Protein AF-A0A7K1YCZ8-F1 (afdb_monomer_lite)

pLDDT: mean 79.23, std 15.85, range [41.12, 92.69]

Sequence (100 aa):
MNDPKTFDVELNGQLVRVSGHTIKSARVYHIVYPNSKPPLNITIAEDTDGVKFWTSLPEGRQEEAEFAGKIIAMYIREYRRNQVCVTTTDKKLPARNLFD

Secondary structure (DSSP, 8-state):
----SEEEEEETTEEEEEEEEEETTEEEEEEE-SSSPPPEEEEEEE-TTS-EEEEEESSS-HHHHHHHHHHHHHHHHHHHHHHTT-SS------------

Structure (mmCIF, N/CA/C/O backbone):
data_AF-A0A7K1YCZ8-F1
#
_entry.id   AF-A0A7K1YCZ8-F1
#
loop_
_atom_site.group_PDB
_atom_site.id
_atom_site.type_symbol
_atom_site.label_atom_id
_atom_site.label_alt_id
_atom_site.label_comp_id
_atom_site.label_asym_id
_atom_site.label_entity_id
_atom_site.label_seq_id
_atom_site.pdbx_PDB_ins_code
_atom_site.Cartn_x
_atom_site.Cartn_y
_atom_site.Cartn_z
_atom_site.occupancy
_atom_site.B_iso_or_equiv
_atom_site.auth_seq_id
_atom_site.auth_comp_id
_atom_site.auth_asym_id
_atom_site.auth_atom_id
_atom_site.pdbx_PDB_model_num
ATOM 1 N N . MET A 1 1 ? 8.923 -15.084 -0.081 1.00 51.47 1 MET A N 1
ATOM 2 C CA . MET A 1 1 ? 8.858 -14.050 0.977 1.00 51.47 1 MET A CA 1
ATOM 3 C C . MET A 1 1 ? 7.631 -14.318 1.826 1.00 51.47 1 MET A C 1
ATOM 5 O O . MET A 1 1 ? 6.579 -14.566 1.255 1.00 51.47 1 MET A O 1
ATOM 9 N N . ASN A 1 2 ? 7.781 -14.339 3.151 1.00 59.97 2 ASN A N 1
ATOM 10 C CA . ASN A 1 2 ? 6.722 -14.697 4.102 1.00 59.97 2 ASN A CA 1
ATOM 11 C C . ASN A 1 2 ? 5.993 -13.427 4.590 1.00 59.97 2 ASN A C 1
ATOM 13 O O . ASN A 1 2 ? 5.971 -13.113 5.776 1.00 59.97 2 ASN A O 1
ATOM 17 N N . ASP A 1 3 ? 5.501 -12.629 3.637 1.00 67.31 3 ASP A N 1
ATOM 18 C CA . ASP A 1 3 ? 4.739 -11.415 3.935 1.00 67.31 3 ASP A CA 1
ATOM 19 C C . ASP A 1 3 ? 3.300 -11.808 4.345 1.00 67.31 3 ASP A C 1
ATOM 21 O O . ASP A 1 3 ? 2.737 -12.740 3.758 1.00 67.31 3 ASP A O 1
ATOM 25 N N . PRO A 1 4 ? 2.687 -11.139 5.339 1.00 68.56 4 PRO A N 1
ATOM 26 C CA . PRO A 1 4 ? 1.336 -11.466 5.773 1.00 68.56 4 PRO A CA 1
ATOM 27 C C . PRO A 1 4 ? 0.349 -11.176 4.636 1.00 68.56 4 PRO A C 1
ATOM 29 O O . PRO A 1 4 ? 0.290 -10.061 4.119 1.00 68.56 4 PRO A O 1
ATOM 32 N N . LYS A 1 5 ? -0.427 -12.194 4.235 1.00 79.56 5 LYS A N 1
ATOM 33 C CA . LYS A 1 5 ? -1.421 -12.064 3.154 1.00 79.56 5 LYS A CA 1
ATOM 34 C C . LYS A 1 5 ? -2.545 -11.095 3.514 1.00 79.56 5 LYS A C 1
ATOM 36 O O . LYS A 1 5 ? -3.059 -10.418 2.633 1.00 79.56 5 LYS A O 1
ATOM 41 N N . THR A 1 6 ? -2.904 -11.013 4.792 1.00 87.81 6 THR A N 1
ATOM 42 C CA . THR A 1 6 ? -3.950 -10.121 5.295 1.00 87.81 6 THR A CA 1
ATOM 43 C C . THR A 1 6 ? -3.577 -9.657 6.696 1.00 87.81 6 THR A C 1
ATOM 45 O O . THR A 1 6 ? -3.090 -10.458 7.493 1.00 87.81 6 THR A O 1
ATOM 48 N N . PHE A 1 7 ? -3.776 -8.376 6.986 1.00 89.06 7 PHE A N 1
ATOM 49 C CA . PHE A 1 7 ? -3.502 -7.761 8.282 1.00 89.06 7 PHE A CA 1
ATOM 50 C C . PHE A 1 7 ? -4.382 -6.520 8.471 1.00 89.06 7 PHE A C 1
ATOM 52 O O . PHE A 1 7 ? -4.894 -5.960 7.503 1.00 89.06 7 PHE A O 1
ATOM 59 N N . ASP A 1 8 ? -4.572 -6.099 9.717 1.00 89.75 8 ASP A N 1
ATOM 60 C CA . ASP A 1 8 ? -5.358 -4.915 10.057 1.00 89.75 8 ASP A CA 1
ATOM 61 C C . ASP A 1 8 ? -4.408 -3.766 10.448 1.00 89.75 8 ASP A C 1
ATOM 63 O O . ASP A 1 8 ? -3.433 -3.982 11.173 1.00 89.75 8 ASP A O 1
ATOM 67 N N . VAL A 1 9 ? -4.667 -2.555 9.948 1.00 88.81 9 VAL A N 1
ATOM 68 C CA . VAL A 1 9 ? -3.903 -1.335 10.277 1.00 88.81 9 VAL A CA 1
ATOM 69 C C . VAL A 1 9 ? -4.843 -0.192 10.618 1.00 88.81 9 VAL A C 1
ATOM 71 O O . VAL A 1 9 ? -5.977 -0.148 10.150 1.00 88.81 9 VAL A O 1
ATOM 74 N N . GLU A 1 10 ? -4.367 0.759 11.413 1.00 86.50 10 GLU A N 1
ATOM 75 C CA . GLU A 1 10 ? -5.101 1.990 11.684 1.00 86.50 10 GLU A CA 1
ATOM 76 C C . GLU A 1 10 ? -4.759 3.048 10.625 1.00 86.50 10 GLU A C 1
ATOM 78 O O . GLU A 1 10 ? -3.611 3.475 10.503 1.00 86.50 10 GLU A O 1
ATOM 83 N N . LEU A 1 11 ? -5.755 3.468 9.843 1.00 84.12 11 LEU A N 1
ATOM 84 C CA . LEU A 1 11 ? -5.651 4.588 8.906 1.00 84.12 11 LEU A CA 1
ATOM 85 C C . LEU A 1 11 ? -6.609 5.692 9.344 1.00 84.12 11 LEU A C 1
ATOM 87 O O . LEU A 1 11 ? -7.811 5.458 9.437 1.00 84.12 11 LEU A O 1
ATOM 91 N N . ASN A 1 12 ? -6.093 6.903 9.584 1.00 80.12 12 ASN A N 1
ATOM 92 C CA . ASN A 1 12 ? -6.891 8.060 10.016 1.00 80.12 12 ASN A CA 1
ATOM 93 C C . ASN A 1 12 ? -7.796 7.763 11.234 1.00 80.12 12 ASN A C 1
ATOM 95 O O . ASN A 1 12 ? -8.952 8.178 11.266 1.00 80.12 12 ASN A O 1
ATOM 99 N N . GLY A 1 13 ? -7.286 7.010 12.218 1.00 83.00 13 GLY A N 1
ATOM 100 C CA . GLY A 1 13 ? -8.038 6.627 13.422 1.00 83.00 13 GLY A CA 1
ATOM 101 C C . GLY A 1 13 ? -9.108 5.552 13.194 1.00 83.00 13 GLY A C 1
ATOM 102 O O . GLY A 1 13 ? -9.949 5.325 14.060 1.00 83.00 13 GLY A O 1
ATOM 103 N N . GLN A 1 14 ? -9.104 4.897 12.031 1.00 84.62 14 GLN A N 1
ATOM 104 C CA . GLN A 1 14 ? -10.023 3.818 11.694 1.00 84.62 14 GLN A CA 1
ATOM 105 C C . GLN A 1 14 ? -9.247 2.528 11.432 1.00 84.62 14 GLN A C 1
ATOM 107 O O . GLN A 1 14 ? -8.340 2.495 10.601 1.00 84.62 14 GLN A O 1
ATOM 112 N N . LEU A 1 15 ? -9.638 1.441 12.102 1.00 88.12 15 LEU A N 1
ATOM 113 C CA . LEU A 1 15 ? -9.091 0.118 11.819 1.00 88.12 15 LEU A CA 1
ATOM 114 C C . LEU A 1 15 ? -9.600 -0.357 10.451 1.00 88.12 15 LEU A C 1
ATOM 116 O O . LEU A 1 15 ? -10.805 -0.506 10.245 1.00 88.12 15 LEU A O 1
ATOM 120 N N . VAL A 1 16 ? -8.690 -0.579 9.512 1.00 89.94 16 VAL A N 1
ATOM 121 C CA . VAL A 1 16 ? -8.987 -1.071 8.165 1.00 89.94 16 VAL A CA 1
ATOM 122 C C . VAL A 1 16 ? -8.302 -2.406 7.931 1.00 89.94 16 VAL A C 1
ATOM 124 O O . VAL A 1 16 ? -7.230 -2.676 8.475 1.00 89.94 16 VAL A O 1
ATOM 127 N N . ARG A 1 17 ? -8.902 -3.229 7.071 1.00 91.25 17 ARG A N 1
ATOM 128 C CA . ARG A 1 17 ? -8.343 -4.527 6.701 1.00 91.25 17 ARG A CA 1
ATOM 129 C C . ARG A 1 17 ? -7.584 -4.419 5.392 1.00 91.25 17 ARG A C 1
ATOM 131 O O . ARG A 1 17 ? -8.157 -4.027 4.381 1.00 91.25 17 ARG A O 1
ATOM 138 N N . VAL A 1 18 ? -6.317 -4.811 5.395 1.00 91.81 18 VAL A N 1
ATOM 139 C CA . VAL A 1 18 ? -5.438 -4.781 4.224 1.00 91.81 18 VAL A CA 1
ATOM 140 C C . VAL A 1 18 ? -5.108 -6.202 3.796 1.00 91.81 18 VAL A C 1
ATOM 142 O O . VAL A 1 18 ? -4.686 -7.020 4.608 1.00 91.81 18 VAL A O 1
ATOM 145 N N . SER A 1 19 ? -5.276 -6.499 2.511 1.00 91.25 19 SER A N 1
ATOM 146 C CA . SER A 1 19 ? -4.882 -7.771 1.901 1.00 91.25 19 SER A CA 1
ATOM 147 C C . SER A 1 19 ? -3.811 -7.543 0.843 1.00 91.25 19 SER A C 1
ATOM 149 O O . SER A 1 19 ? -4.026 -6.818 -0.124 1.00 91.25 19 SER A O 1
ATOM 151 N N . GLY A 1 20 ? -2.643 -8.147 1.038 1.00 90.38 20 GLY A N 1
ATOM 152 C CA . GLY A 1 20 ? -1.536 -8.107 0.093 1.00 90.38 20 GLY A CA 1
ATOM 153 C C . GLY A 1 20 ? -1.678 -9.192 -0.972 1.00 90.38 20 GLY A C 1
ATOM 154 O O . GLY A 1 20 ? -1.745 -10.383 -0.669 1.00 90.38 20 GLY A O 1
ATOM 155 N N . HIS A 1 21 ? -1.652 -8.781 -2.233 1.00 87.75 21 HIS A N 1
ATOM 156 C CA . HIS A 1 21 ? -1.684 -9.637 -3.408 1.00 87.75 21 HIS A CA 1
ATOM 157 C C . HIS A 1 21 ? -0.450 -9.376 -4.271 1.00 87.75 21 HIS A C 1
ATOM 159 O O . HIS A 1 21 ? -0.013 -8.243 -4.456 1.00 87.75 21 HIS A O 1
ATOM 165 N N . THR A 1 22 ? 0.133 -10.440 -4.815 1.00 86.00 22 THR A N 1
ATOM 166 C CA . THR A 1 22 ? 1.203 -10.328 -5.813 1.00 86.00 22 THR A CA 1
ATOM 167 C C . THR A 1 22 ? 0.635 -10.753 -7.157 1.00 86.00 22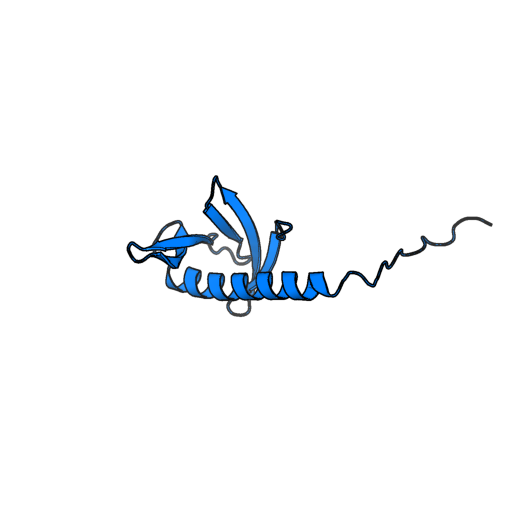 THR A C 1
ATOM 169 O O . THR A 1 22 ? 0.217 -11.899 -7.309 1.00 86.00 22 THR A O 1
ATOM 172 N N . ILE A 1 23 ? 0.589 -9.830 -8.117 1.00 83.25 23 ILE A N 1
ATOM 173 C CA . ILE A 1 23 ? 0.087 -10.076 -9.471 1.00 83.25 23 ILE A CA 1
ATOM 174 C C . ILE A 1 23 ? 1.273 -9.975 -10.425 1.00 83.25 23 ILE A C 1
ATOM 176 O O . ILE A 1 23 ? 1.807 -8.888 -10.643 1.00 83.25 23 ILE A O 1
ATOM 180 N N . LYS A 1 24 ? 1.689 -11.113 -10.996 1.00 83.25 24 LYS A N 1
ATOM 181 C CA . LYS A 1 24 ? 2.939 -11.253 -11.764 1.00 83.25 24 LYS A CA 1
ATOM 182 C C . LYS A 1 24 ? 4.147 -10.789 -10.934 1.00 83.25 24 LYS A C 1
ATOM 184 O O . LYS A 1 24 ? 4.629 -11.551 -10.103 1.00 83.25 24 LYS A O 1
ATOM 189 N N . SER A 1 25 ? 4.563 -9.535 -11.108 1.00 80.56 25 SER A N 1
ATOM 190 C CA . SER A 1 25 ? 5.676 -8.897 -10.391 1.00 80.56 25 SER A CA 1
ATOM 191 C C . SER A 1 25 ? 5.249 -7.674 -9.568 1.00 80.56 25 SER A C 1
ATOM 193 O O . SER A 1 25 ? 6.063 -7.122 -8.832 1.00 80.56 25 SER A O 1
ATOM 195 N N . ALA A 1 26 ? 3.986 -7.247 -9.671 1.00 82.94 26 ALA 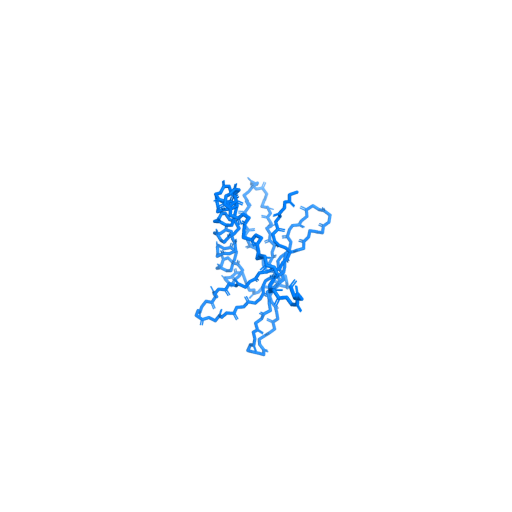A N 1
ATOM 196 C CA . ALA A 1 26 ? 3.457 -6.090 -8.958 1.00 82.94 26 ALA A CA 1
ATOM 197 C C . ALA A 1 26 ? 2.860 -6.499 -7.605 1.00 82.94 26 ALA A C 1
ATOM 199 O O . ALA A 1 26 ? 2.181 -7.525 -7.488 1.00 82.94 26 ALA A O 1
ATOM 200 N N . ARG A 1 27 ? 3.100 -5.678 -6.579 1.00 87.50 27 ARG A N 1
ATOM 201 C CA . ARG A 1 27 ? 2.513 -5.838 -5.244 1.00 87.50 27 ARG A CA 1
ATOM 202 C C . ARG A 1 27 ? 1.329 -4.899 -5.106 1.00 87.50 27 ARG A C 1
ATOM 204 O O . ARG A 1 27 ? 1.517 -3.689 -5.039 1.00 87.50 27 ARG A O 1
ATOM 211 N N . VAL A 1 28 ? 0.143 -5.479 -5.016 1.00 90.38 28 VAL A N 1
ATOM 212 C CA . VAL A 1 28 ? -1.118 -4.763 -4.851 1.00 90.38 28 VAL A CA 1
ATOM 213 C C . VAL A 1 28 ? -1.634 -5.005 -3.442 1.00 90.38 28 VAL A C 1
ATOM 215 O O . VAL A 1 28 ? -1.671 -6.139 -2.978 1.00 90.38 28 VAL A O 1
ATOM 218 N N . TYR A 1 29 ? -2.052 -3.951 -2.761 1.00 91.88 29 TYR A N 1
ATOM 219 C CA . TYR A 1 29 ? -2.670 -4.023 -1.448 1.00 91.88 29 TYR A CA 1
ATOM 220 C C . TYR A 1 29 ? -4.110 -3.552 -1.561 1.00 91.88 29 TYR A C 1
ATOM 222 O O . TYR A 1 29 ? -4.373 -2.426 -1.974 1.00 91.88 29 TYR A O 1
ATOM 230 N N . HIS A 1 30 ? -5.035 -4.432 -1.208 1.00 92.25 30 HIS A N 1
ATOM 231 C CA . HIS A 1 30 ? -6.462 -4.167 -1.186 1.00 92.25 30 HIS A CA 1
ATOM 232 C C . HIS A 1 30 ? -6.878 -3.744 0.221 1.00 92.25 30 HIS A C 1
ATOM 234 O O . HIS A 1 30 ? -6.741 -4.524 1.163 1.00 92.25 30 HIS A O 1
ATOM 240 N N . ILE A 1 31 ? -7.371 -2.519 0.366 1.00 91.31 31 ILE A N 1
ATOM 241 C CA . ILE A 1 31 ? -7.757 -1.912 1.638 1.00 91.31 31 ILE A CA 1
ATOM 242 C C . ILE A 1 31 ? -9.281 -1.865 1.712 1.00 91.31 31 ILE A C 1
ATOM 244 O O . ILE A 1 31 ? -9.935 -1.198 0.908 1.00 91.31 31 ILE A O 1
ATOM 248 N N . VAL A 1 32 ? -9.842 -2.552 2.701 1.00 90.56 32 VAL A N 1
ATOM 249 C CA . VAL A 1 32 ? -11.276 -2.585 2.989 1.00 90.56 32 VAL A CA 1
ATOM 250 C C . VAL A 1 32 ? -11.551 -1.748 4.228 1.00 90.56 32 VAL A C 1
ATOM 252 O O . VAL A 1 32 ? -11.077 -2.047 5.328 1.00 90.56 32 VAL A O 1
ATOM 255 N N . TYR A 1 33 ? -12.348 -0.700 4.045 1.00 87.69 33 TYR A N 1
ATOM 256 C CA . TYR A 1 33 ? -12.811 0.153 5.129 1.00 87.69 33 TYR A CA 1
ATOM 257 C C . TYR A 1 33 ? -14.092 -0.434 5.732 1.00 87.69 33 TYR A C 1
ATOM 259 O O . TYR A 1 33 ? -15.005 -0.770 4.979 1.00 87.69 33 TYR A O 1
ATOM 267 N N . PRO A 1 34 ? -14.235 -0.499 7.067 1.00 83.62 34 PRO A N 1
ATOM 268 C CA . PRO A 1 34 ? -15.471 -0.992 7.679 1.00 83.62 34 PRO A CA 1
ATOM 269 C C . PRO A 1 34 ? -16.669 -0.039 7.523 1.00 83.62 34 PRO A C 1
ATOM 271 O O . PRO A 1 34 ? -17.794 -0.421 7.817 1.00 83.62 34 PRO A O 1
ATOM 274 N N . ASN A 1 35 ? -16.450 1.201 7.076 1.00 77.88 35 ASN A N 1
ATOM 275 C CA . ASN A 1 35 ? -17.440 2.276 7.155 1.00 77.88 35 ASN A CA 1
ATOM 276 C C . ASN A 1 35 ? -17.983 2.672 5.773 1.00 77.88 35 ASN A C 1
ATOM 278 O O . ASN A 1 35 ? -17.717 3.786 5.332 1.00 77.88 35 ASN A O 1
ATOM 282 N N . SER A 1 36 ? -18.632 1.736 5.061 1.00 77.38 36 SER A N 1
ATOM 283 C CA . SER A 1 36 ? -19.265 1.855 3.719 1.00 77.38 36 SER A CA 1
ATOM 284 C C . SER A 1 36 ? -18.481 2.586 2.613 1.00 77.38 36 SER A C 1
ATOM 286 O O . SER A 1 36 ? -18.989 2.779 1.508 1.00 77.38 36 SER A O 1
ATOM 288 N N . LYS A 1 37 ? -17.236 2.993 2.874 1.00 83.00 37 LYS A N 1
ATOM 289 C CA . LYS A 1 37 ? -16.342 3.620 1.915 1.00 83.00 37 LYS A CA 1
ATOM 290 C C . LYS A 1 37 ? -15.925 2.565 0.899 1.00 83.00 37 LYS A C 1
ATOM 292 O O . LYS A 1 37 ? -15.633 1.430 1.283 1.00 83.00 37 LYS A O 1
ATOM 297 N N . PRO A 1 38 ? -15.851 2.932 -0.386 1.00 86.00 38 PRO A N 1
ATOM 298 C CA . PRO A 1 38 ? -15.383 2.004 -1.396 1.00 86.00 38 PRO A CA 1
ATOM 299 C C . PRO A 1 38 ? -13.926 1.620 -1.104 1.00 86.00 38 PRO A C 1
ATOM 301 O O . PRO A 1 38 ? -13.145 2.477 -0.660 1.00 86.00 38 PRO A O 1
ATOM 304 N N . PRO A 1 39 ? -13.572 0.346 -1.335 1.00 89.19 39 PRO A N 1
ATOM 305 C CA . PRO A 1 39 ? -12.243 -0.161 -1.055 1.00 89.19 39 PRO A CA 1
ATOM 306 C C . PRO A 1 39 ? -11.200 0.573 -1.894 1.00 89.19 39 PRO A C 1
ATOM 308 O O . PRO A 1 39 ? -11.476 1.036 -3.002 1.00 89.19 39 PRO A O 1
ATOM 311 N N . LEU A 1 40 ? -9.991 0.660 -1.357 1.00 89.81 40 LEU A N 1
ATOM 312 C CA . LEU A 1 40 ? -8.867 1.308 -2.013 1.00 89.81 40 LEU A CA 1
ATOM 313 C C . LEU A 1 40 ? -7.830 0.248 -2.361 1.00 89.81 40 LEU A C 1
ATOM 315 O O . LEU A 1 40 ? -7.309 -0.422 -1.473 1.00 89.81 40 LEU A O 1
ATOM 319 N N . ASN A 1 41 ? -7.515 0.092 -3.644 1.00 91.62 41 ASN A N 1
ATOM 320 C CA . ASN A 1 41 ? -6.347 -0.688 -4.032 1.00 91.62 41 ASN A CA 1
ATOM 321 C C . ASN A 1 41 ? -5.169 0.254 -4.182 1.00 91.62 41 ASN A C 1
ATOM 323 O O . ASN A 1 41 ? -5.295 1.280 -4.847 1.00 91.62 41 ASN A O 1
ATOM 327 N N . ILE A 1 42 ? -4.031 -0.115 -3.611 1.00 92.69 42 ILE A N 1
ATOM 328 C CA . ILE A 1 42 ? -2.784 0.614 -3.802 1.00 92.69 42 ILE A CA 1
ATOM 329 C C . ILE A 1 42 ? -1.706 -0.322 -4.324 1.00 92.69 42 ILE A C 1
ATOM 331 O O . ILE A 1 42 ? -1.683 -1.508 -4.001 1.00 92.69 42 ILE A O 1
ATOM 335 N N . THR A 1 43 ? -0.791 0.204 -5.119 1.00 92.06 43 THR A N 1
ATOM 336 C CA . THR A 1 43 ? 0.372 -0.531 -5.612 1.00 92.06 43 THR A CA 1
ATOM 337 C C . THR A 1 43 ? 1.603 0.354 -5.556 1.00 92.06 43 THR A C 1
ATOM 339 O O . THR A 1 43 ? 1.504 1.577 -5.461 1.00 92.06 43 THR A O 1
ATOM 342 N N . ILE A 1 44 ? 2.770 -0.277 -5.611 1.00 91.00 44 ILE A N 1
ATOM 343 C CA . ILE A 1 44 ? 4.025 0.428 -5.853 1.00 91.00 44 ILE A CA 1
ATOM 344 C C . ILE A 1 44 ? 4.194 0.523 -7.369 1.00 91.00 44 ILE A C 1
ATOM 346 O O . ILE A 1 44 ? 4.262 -0.509 -8.040 1.00 91.00 44 ILE A O 1
ATOM 350 N N . ALA A 1 45 ? 4.227 1.745 -7.884 1.00 88.62 45 ALA A N 1
ATOM 351 C CA . ALA A 1 45 ? 4.616 2.059 -9.251 1.00 88.62 45 ALA A CA 1
ATOM 352 C C . ALA A 1 45 ? 6.055 2.587 -9.264 1.00 88.62 45 ALA A C 1
ATOM 354 O O . ALA A 1 45 ? 6.591 2.984 -8.228 1.00 88.62 45 ALA A O 1
ATOM 355 N N . GLU A 1 46 ? 6.692 2.540 -10.426 1.00 88.88 46 GLU A N 1
ATOM 356 C CA . GLU A 1 46 ? 8.034 3.065 -10.659 1.00 88.88 46 GLU A CA 1
ATOM 357 C C . GLU A 1 46 ? 7.940 4.083 -11.794 1.00 88.88 46 GLU A C 1
ATOM 359 O O . GLU A 1 46 ? 7.323 3.790 -12.819 1.00 88.88 46 GLU A O 1
ATOM 364 N N . ASP A 1 47 ? 8.478 5.281 -11.574 1.00 88.00 47 ASP A N 1
ATOM 365 C CA . ASP A 1 47 ? 8.516 6.326 -12.596 1.00 88.00 47 ASP A CA 1
ATOM 366 C C . ASP A 1 47 ? 9.660 6.087 -13.600 1.00 88.00 47 ASP A C 1
ATOM 368 O O . ASP A 1 47 ? 10.500 5.203 -13.421 1.00 88.00 47 ASP A O 1
ATOM 372 N N . THR A 1 48 ? 9.722 6.907 -14.644 1.00 88.31 48 THR A N 1
ATOM 373 C CA . THR A 1 48 ? 10.744 6.893 -15.699 1.00 88.31 48 THR A CA 1
ATOM 374 C C . THR A 1 48 ? 12.162 7.060 -15.142 1.00 88.31 48 THR A C 1
ATOM 376 O O . THR A 1 48 ? 13.109 6.495 -15.686 1.00 88.31 48 THR A O 1
ATOM 379 N N . ASP A 1 49 ? 12.304 7.775 -14.024 1.00 90.00 49 ASP A N 1
ATOM 380 C CA . ASP A 1 49 ? 13.563 7.953 -13.287 1.00 90.00 49 ASP A CA 1
ATOM 381 C C . ASP A 1 49 ? 13.922 6.766 -12.364 1.00 90.00 49 ASP A C 1
ATOM 383 O O . ASP A 1 49 ? 14.915 6.813 -11.635 1.00 90.00 49 ASP A O 1
ATOM 387 N N . GLY A 1 50 ? 13.117 5.697 -12.338 1.00 88.19 50 GLY A N 1
ATOM 388 C CA . GLY A 1 50 ? 13.316 4.542 -11.452 1.00 88.19 50 GLY A CA 1
ATOM 389 C C . GLY A 1 50 ? 12.876 4.783 -10.002 1.00 88.19 50 GLY A C 1
ATOM 390 O O . GLY A 1 50 ? 13.184 3.993 -9.104 1.00 88.19 50 GLY A O 1
ATOM 391 N N . VAL A 1 51 ? 12.166 5.884 -9.739 1.00 89.19 51 VAL A N 1
ATOM 392 C CA . VAL A 1 51 ? 11.682 6.238 -8.400 1.00 89.19 51 VAL A CA 1
ATOM 393 C C . VAL A 1 51 ? 10.397 5.478 -8.100 1.00 89.19 51 VAL A C 1
ATOM 395 O O . VAL A 1 51 ? 9.412 5.578 -8.827 1.00 89.19 51 VAL A O 1
ATOM 398 N N . LYS A 1 52 ? 10.390 4.733 -6.991 1.00 89.50 52 LYS A N 1
ATOM 399 C CA . LYS A 1 52 ? 9.221 3.973 -6.542 1.00 89.50 52 LYS A CA 1
ATOM 400 C C . LYS A 1 52 ? 8.285 4.842 -5.719 1.00 89.50 52 LYS A C 1
ATOM 402 O O . LYS A 1 52 ? 8.704 5.407 -4.710 1.00 89.50 52 LYS A O 1
ATOM 407 N N . PHE A 1 53 ? 7.014 4.871 -6.095 1.00 90.25 53 PHE A N 1
ATOM 408 C CA . PHE A 1 53 ? 5.974 5.619 -5.398 1.00 90.25 53 PHE A CA 1
ATOM 409 C C . PHE A 1 53 ? 4.712 4.780 -5.205 1.00 90.25 53 PHE A C 1
ATOM 411 O O . PHE A 1 53 ? 4.468 3.794 -5.901 1.00 90.25 53 PHE A O 1
ATOM 418 N N . TRP A 1 54 ? 3.915 5.158 -4.210 1.00 91.81 54 TRP A N 1
ATOM 419 C CA . TRP A 1 54 ? 2.623 4.530 -3.957 1.00 91.81 54 TRP A CA 1
ATOM 420 C C . TRP A 1 54 ? 1.556 5.179 -4.828 1.00 91.81 54 TRP A C 1
ATOM 422 O O . TRP A 1 54 ? 1.500 6.400 -4.924 1.00 91.81 54 TRP A O 1
ATOM 432 N N . THR A 1 55 ? 0.705 4.368 -5.448 1.00 91.25 55 THR A N 1
ATOM 433 C CA . THR A 1 55 ? -0.393 4.858 -6.285 1.00 91.25 55 THR A CA 1
ATOM 434 C C . THR A 1 55 ? -1.671 4.054 -6.089 1.00 91.25 55 THR A C 1
ATOM 436 O O . THR A 1 55 ? -1.614 2.890 -5.686 1.00 91.25 55 THR A O 1
ATOM 439 N N . SER A 1 56 ? -2.823 4.683 -6.339 1.00 92.31 56 SER A N 1
ATOM 440 C CA . SER A 1 56 ? -4.153 4.086 -6.194 1.00 92.31 56 SER A CA 1
ATOM 441 C C . SER A 1 56 ? -4.680 3.495 -7.502 1.00 92.31 56 SER A C 1
ATOM 443 O O . SER A 1 56 ? -4.477 4.056 -8.574 1.00 92.31 56 SER A O 1
ATOM 445 N N . LEU A 1 57 ? -5.454 2.414 -7.405 1.00 85.81 57 LEU A N 1
ATOM 446 C CA . LEU A 1 57 ? -6.182 1.802 -8.518 1.00 85.81 57 LEU A CA 1
ATOM 447 C C . LEU A 1 57 ? -7.670 1.625 -8.139 1.00 85.81 57 LEU A C 1
ATOM 449 O O . LEU A 1 57 ? -7.981 0.751 -7.319 1.00 85.81 57 LEU A O 1
ATOM 453 N N . PRO A 1 58 ? -8.622 2.388 -8.716 1.00 78.19 58 PRO A N 1
ATOM 454 C CA . PRO A 1 58 ? -8.488 3.402 -9.774 1.00 78.19 58 PRO A CA 1
ATOM 455 C C . PRO A 1 58 ? -7.787 4.699 -9.328 1.00 78.19 58 PRO A C 1
ATOM 457 O O . PRO A 1 58 ? -7.675 4.988 -8.135 1.00 78.19 58 PRO A O 1
ATOM 460 N N . GLU A 1 59 ? -7.305 5.471 -10.302 1.00 73.50 59 GLU A N 1
ATOM 461 C CA . GLU A 1 59 ? -6.685 6.783 -10.084 1.00 73.50 59 GLU A CA 1
ATOM 462 C C . GLU A 1 59 ? -7.680 7.791 -9.480 1.00 73.50 59 GLU A C 1
ATOM 464 O O . GLU A 1 59 ? -8.897 7.657 -9.623 1.00 73.50 59 GLU A O 1
ATOM 469 N N . GLY A 1 60 ? -7.158 8.803 -8.781 1.00 82.12 60 GLY A N 1
ATOM 470 C CA . GLY A 1 60 ? -7.958 9.836 -8.104 1.00 82.12 60 GLY A CA 1
ATOM 471 C C . GLY A 1 60 ? -7.924 9.774 -6.574 1.00 82.12 60 GLY A C 1
ATOM 472 O O . GLY A 1 60 ? -8.547 10.602 -5.918 1.00 82.12 60 GLY A O 1
ATOM 473 N N . ARG A 1 61 ? -7.182 8.821 -5.996 1.00 88.19 61 ARG A N 1
ATOM 474 C CA . ARG A 1 61 ? -6.963 8.682 -4.543 1.00 88.19 61 ARG A CA 1
ATOM 475 C C . ARG A 1 61 ? -5.481 8.611 -4.190 1.00 88.19 61 ARG A C 1
ATOM 477 O O . ARG A 1 61 ? -5.077 7.864 -3.302 1.00 88.19 61 ARG A O 1
ATOM 484 N N . GLN A 1 62 ? -4.668 9.384 -4.907 1.00 88.38 62 GLN A N 1
ATOM 485 C CA . GLN A 1 62 ? -3.214 9.374 -4.759 1.00 88.38 62 GLN A CA 1
ATOM 486 C C . GLN A 1 62 ? -2.783 9.770 -3.339 1.00 88.38 62 GLN A C 1
ATOM 488 O O . GLN A 1 62 ? -1.968 9.075 -2.743 1.00 88.38 62 GLN A O 1
ATOM 493 N N . GLU A 1 63 ? -3.396 10.808 -2.758 1.00 89.06 63 GLU A N 1
ATOM 494 C CA . GLU A 1 63 ? -3.111 11.241 -1.381 1.00 89.06 63 GLU A CA 1
ATOM 495 C C . GLU A 1 63 ? -3.391 10.127 -0.359 1.00 89.06 63 GLU A C 1
ATOM 497 O O . GLU A 1 63 ? -2.569 9.843 0.516 1.00 89.06 63 GLU A O 1
ATOM 502 N N . GLU A 1 64 ? -4.529 9.436 -0.499 1.00 86.81 64 GLU A N 1
ATOM 503 C CA . GLU A 1 64 ? -4.873 8.294 0.354 1.00 86.81 64 GLU A CA 1
ATOM 504 C C . GLU A 1 64 ? -3.907 7.125 0.139 1.00 86.81 64 GLU A C 1
ATOM 506 O O . GLU A 1 64 ? -3.531 6.459 1.103 1.00 86.81 64 GLU A O 1
ATOM 511 N N . ALA A 1 65 ? -3.480 6.878 -1.102 1.00 90.81 65 ALA A N 1
ATOM 512 C CA . ALA A 1 65 ? -2.542 5.811 -1.417 1.00 90.81 65 ALA A CA 1
ATOM 513 C C . ALA A 1 65 ? -1.141 6.069 -0.872 1.00 90.81 65 ALA A C 1
ATOM 515 O O . ALA A 1 65 ? -0.521 5.148 -0.344 1.00 90.81 65 ALA A O 1
ATOM 516 N N . GLU A 1 66 ? -0.650 7.302 -0.944 1.00 91.00 66 GLU A N 1
ATOM 517 C CA . GLU A 1 66 ? 0.619 7.679 -0.334 1.00 91.00 66 GLU A CA 1
ATOM 518 C C . GLU A 1 66 ? 0.575 7.543 1.185 1.00 91.00 66 GLU A C 1
ATOM 520 O O . GLU A 1 66 ? 1.508 7.006 1.790 1.00 91.00 66 GLU A O 1
ATOM 525 N N . PHE A 1 67 ? -0.515 7.993 1.807 1.00 89.88 67 PHE A N 1
ATOM 526 C CA . PHE A 1 67 ? -0.696 7.868 3.245 1.00 89.88 67 PHE A CA 1
ATOM 527 C C . PHE A 1 67 ? -0.777 6.396 3.670 1.00 89.88 67 PHE A C 1
ATOM 529 O O . PHE A 1 67 ? 0.020 5.937 4.491 1.00 89.88 67 PHE A O 1
ATOM 536 N N . ALA A 1 68 ? -1.681 5.625 3.063 1.00 90.00 68 ALA A N 1
ATOM 537 C CA . ALA A 1 68 ? -1.855 4.208 3.362 1.00 90.00 68 ALA A CA 1
ATOM 538 C C . ALA A 1 68 ? -0.589 3.397 3.058 1.00 90.00 68 ALA A C 1
ATOM 540 O O . ALA A 1 68 ? -0.194 2.539 3.847 1.00 90.00 68 ALA A O 1
ATOM 541 N N . GLY A 1 69 ? 0.084 3.703 1.949 1.00 90.69 69 GLY A N 1
ATOM 542 C CA . GLY A 1 69 ? 1.328 3.070 1.532 1.00 90.69 69 GLY A CA 1
ATOM 543 C C . GLY A 1 69 ? 2.453 3.247 2.547 1.00 90.69 69 GLY A C 1
ATOM 544 O O . GLY A 1 69 ? 3.149 2.281 2.860 1.00 90.69 69 GLY A O 1
ATOM 545 N N . LYS A 1 70 ? 2.597 4.444 3.134 1.00 91.00 70 LYS A N 1
ATOM 546 C CA . LYS A 1 70 ? 3.566 4.700 4.217 1.00 91.00 70 LYS A CA 1
ATOM 547 C C . LYS A 1 70 ? 3.280 3.831 5.443 1.00 91.00 70 LYS A C 1
ATOM 549 O O . LYS A 1 70 ? 4.194 3.168 5.933 1.00 91.00 70 LYS A O 1
ATOM 554 N N . ILE A 1 71 ? 2.025 3.771 5.891 1.00 90.44 71 ILE A N 1
ATOM 555 C CA . ILE A 1 71 ? 1.619 2.962 7.053 1.00 90.44 71 ILE A CA 1
ATOM 556 C C . ILE A 1 71 ? 1.833 1.466 6.791 1.00 90.44 71 ILE A C 1
ATOM 558 O O . ILE A 1 71 ? 2.419 0.769 7.616 1.00 90.44 71 ILE A O 1
ATOM 562 N N . ILE A 1 72 ? 1.438 0.975 5.615 1.00 89.69 72 ILE A N 1
ATOM 563 C CA . ILE A 1 72 ? 1.637 -0.422 5.209 1.00 89.69 72 ILE A CA 1
ATOM 564 C C . ILE A 1 72 ? 3.130 -0.766 5.139 1.00 89.69 72 ILE A C 1
ATOM 566 O O . ILE A 1 72 ? 3.548 -1.811 5.640 1.00 89.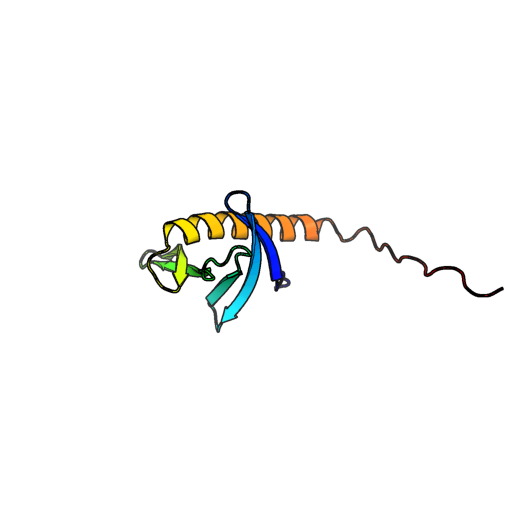69 72 ILE A O 1
ATOM 570 N N . ALA A 1 73 ? 3.957 0.108 4.559 1.00 89.44 73 ALA A N 1
ATOM 571 C CA . ALA A 1 73 ? 5.402 -0.092 4.490 1.00 89.44 73 ALA A CA 1
ATOM 572 C C . ALA A 1 73 ? 6.037 -0.169 5.885 1.00 89.44 73 ALA A C 1
ATOM 574 O O . ALA A 1 73 ? 6.882 -1.036 6.127 1.00 89.44 73 ALA A O 1
ATOM 575 N N . MET A 1 74 ? 5.622 0.713 6.799 1.00 89.38 74 MET A N 1
ATOM 576 C CA . MET A 1 74 ? 6.057 0.692 8.195 1.00 89.38 74 MET A CA 1
ATOM 577 C C . MET A 1 74 ? 5.641 -0.609 8.878 1.00 89.38 74 MET A C 1
ATOM 579 O O . MET A 1 74 ? 6.511 -1.313 9.386 1.00 89.38 74 MET A O 1
ATOM 583 N N . TYR A 1 75 ? 4.365 -0.989 8.778 1.00 88.75 75 TYR A N 1
ATOM 584 C CA . TYR A 1 75 ? 3.847 -2.227 9.353 1.00 88.75 75 TYR A CA 1
ATOM 585 C C . TYR A 1 75 ? 4.611 -3.456 8.851 1.00 88.75 75 TYR A C 1
ATOM 587 O O . TYR A 1 75 ? 5.060 -4.272 9.647 1.00 88.75 75 TYR A O 1
ATOM 595 N N . ILE A 1 76 ? 4.829 -3.588 7.538 1.00 85.94 76 ILE A N 1
ATOM 596 C CA . ILE A 1 76 ? 5.566 -4.725 6.964 1.00 85.94 76 ILE A CA 1
ATOM 597 C C . ILE A 1 76 ? 7.023 -4.727 7.440 1.00 85.94 76 ILE A C 1
ATOM 599 O O . ILE A 1 76 ? 7.586 -5.787 7.727 1.00 85.94 76 ILE A O 1
ATOM 603 N N . ARG A 1 77 ? 7.656 -3.553 7.534 1.00 86.44 77 ARG A N 1
ATOM 604 C CA . ARG A 1 77 ? 9.028 -3.421 8.038 1.00 86.44 77 ARG A CA 1
ATOM 605 C C . ARG A 1 77 ? 9.124 -3.843 9.502 1.00 86.44 77 ARG A C 1
ATOM 607 O O . ARG A 1 77 ? 10.048 -4.576 9.853 1.00 86.44 77 ARG A O 1
ATOM 614 N N . GLU A 1 78 ? 8.190 -3.403 10.335 1.00 86.25 78 GLU A N 1
ATOM 615 C CA . GLU A 1 78 ? 8.109 -3.777 11.745 1.00 86.25 78 GLU A CA 1
ATOM 616 C C . GLU A 1 78 ? 7.766 -5.250 11.916 1.00 86.25 78 GLU A C 1
ATOM 618 O O . GLU A 1 78 ? 8.428 -5.933 12.683 1.00 86.25 78 GLU A O 1
ATOM 623 N N . TYR A 1 79 ? 6.821 -5.778 11.143 1.00 83.62 79 TYR A N 1
ATOM 624 C CA . TYR A 1 79 ? 6.473 -7.193 11.136 1.00 83.62 79 TYR A CA 1
ATOM 625 C C . TYR A 1 79 ? 7.690 -8.060 10.812 1.00 83.62 79 TYR A C 1
ATOM 627 O O . TYR A 1 79 ? 7.964 -9.021 11.522 1.00 83.62 79 TYR A O 1
ATOM 635 N N . ARG A 1 80 ? 8.485 -7.688 9.802 1.00 81.25 80 ARG A N 1
ATOM 636 C CA . ARG A 1 80 ? 9.743 -8.379 9.479 1.00 81.25 80 ARG A CA 1
ATOM 637 C C . ARG A 1 80 ? 10.775 -8.251 10.598 1.00 81.25 80 ARG A C 1
ATOM 639 O O . ARG A 1 80 ? 11.413 -9.239 10.937 1.00 81.25 80 ARG A O 1
ATOM 646 N N . ARG A 1 81 ? 10.933 -7.063 11.191 1.00 78.75 81 ARG A N 1
ATOM 647 C CA . ARG A 1 81 ? 11.843 -6.850 12.331 1.00 78.75 81 ARG A CA 1
ATOM 648 C C . ARG A 1 81 ? 11.420 -7.6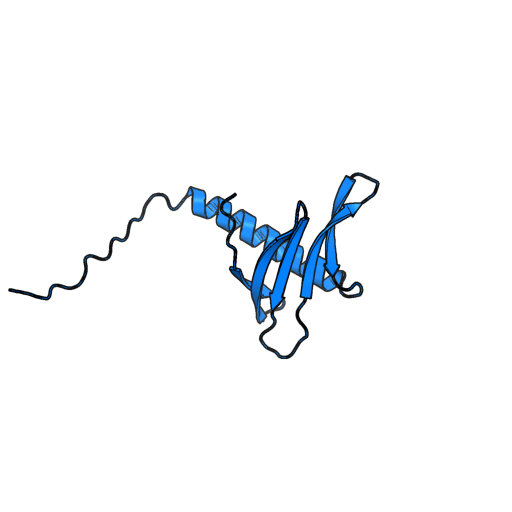81 13.547 1.00 78.75 81 ARG A C 1
ATOM 650 O O . ARG A 1 81 ? 12.267 -8.271 14.203 1.00 78.75 81 ARG A O 1
ATOM 657 N N . ASN A 1 82 ? 10.125 -7.758 13.819 1.00 69.69 82 ASN A N 1
ATOM 658 C CA . ASN A 1 82 ? 9.580 -8.478 14.958 1.00 69.69 82 ASN A CA 1
ATOM 659 C C . ASN A 1 82 ? 9.591 -9.986 14.704 1.00 69.69 82 ASN A C 1
ATOM 661 O O . ASN A 1 82 ? 9.921 -10.722 15.621 1.00 69.69 82 ASN A O 1
ATOM 665 N N . GLN A 1 83 ? 9.355 -10.460 13.474 1.00 59.09 83 GLN A N 1
ATOM 666 C CA . GLN A 1 83 ? 9.564 -11.865 13.099 1.00 59.09 83 GLN A CA 1
ATOM 667 C C . GLN A 1 83 ? 11.010 -12.321 13.339 1.00 59.09 83 GLN A C 1
ATOM 669 O O . GLN A 1 83 ? 11.221 -13.453 13.765 1.00 59.09 83 GLN A O 1
ATOM 674 N N . VAL A 1 84 ? 11.997 -11.438 13.149 1.00 52.66 84 VAL A N 1
ATOM 675 C CA . VAL A 1 84 ? 13.402 -11.721 13.500 1.00 52.66 84 VAL A CA 1
ATOM 676 C C . VAL A 1 84 ? 13.587 -11.911 15.021 1.00 52.66 84 VAL A C 1
ATOM 678 O O . VAL A 1 84 ? 14.527 -12.581 15.435 1.00 52.66 84 VAL A O 1
ATOM 681 N N . CYS A 1 85 ? 12.646 -11.444 15.852 1.00 42.25 85 CYS A N 1
ATOM 682 C CA . CYS A 1 85 ? 12.631 -11.613 17.312 1.00 42.25 85 CYS A CA 1
ATOM 683 C C . CYS A 1 85 ? 11.533 -12.560 17.856 1.00 42.25 85 CYS A C 1
ATOM 685 O O . CYS A 1 85 ? 11.386 -12.654 19.072 1.00 42.25 85 CYS A O 1
ATOM 687 N N . VAL A 1 86 ? 10.791 -13.305 17.020 1.00 44.41 86 VAL A N 1
ATOM 688 C CA . VAL A 1 86 ? 9.859 -14.369 17.478 1.00 44.41 86 VAL A CA 1
ATOM 689 C C . VAL A 1 86 ? 10.314 -15.753 17.004 1.00 44.41 86 VAL A C 1
ATOM 691 O O . VAL A 1 86 ? 9.526 -16.556 16.520 1.00 44.41 86 VAL A O 1
ATOM 694 N N . THR A 1 87 ? 11.602 -16.060 17.182 1.00 41.12 87 THR A N 1
ATOM 695 C CA . THR A 1 87 ? 12.058 -17.465 17.278 1.00 41.12 87 THR A CA 1
ATOM 696 C C . THR A 1 87 ? 12.351 -17.858 18.730 1.00 41.12 87 THR A C 1
ATOM 698 O O . THR A 1 87 ? 13.122 -18.770 18.988 1.00 41.12 87 THR A O 1
ATOM 701 N N . THR A 1 88 ? 11.706 -17.196 19.695 1.00 46.91 88 THR A N 1
ATOM 702 C CA . THR A 1 88 ? 11.614 -17.688 21.074 1.00 46.91 88 THR A CA 1
ATOM 703 C C . THR A 1 88 ? 10.253 -17.311 21.628 1.00 46.91 88 THR A C 1
ATOM 705 O O . THR A 1 88 ? 10.094 -16.255 22.228 1.00 46.91 88 THR A O 1
ATOM 708 N N . THR A 1 89 ? 9.247 -18.137 21.363 1.00 44.59 89 THR A N 1
ATOM 709 C CA . THR A 1 89 ? 8.164 -18.497 22.294 1.00 44.59 89 THR A CA 1
ATOM 710 C C . THR A 1 89 ? 7.220 -19.402 21.512 1.00 44.59 89 THR A C 1
ATOM 712 O O . THR A 1 89 ? 6.151 -19.009 21.049 1.00 44.59 89 THR A O 1
ATOM 715 N N . ASP A 1 90 ? 7.657 -20.652 21.361 1.00 47.56 90 ASP A N 1
ATOM 716 C CA . ASP A 1 90 ? 6.749 -21.789 21.387 1.00 47.56 90 ASP A CA 1
ATOM 717 C C . ASP A 1 90 ? 5.968 -21.700 22.707 1.00 47.56 90 ASP A C 1
ATOM 719 O O . ASP A 1 90 ? 6.386 -22.197 23.746 1.00 47.56 90 ASP A O 1
ATOM 723 N N . LYS A 1 91 ? 4.838 -20.992 22.705 1.00 48.34 91 LYS A N 1
ATOM 724 C CA . LYS A 1 91 ? 3.757 -21.331 23.627 1.00 48.34 91 LYS A CA 1
ATOM 725 C C . LYS A 1 91 ? 2.950 -22.410 22.932 1.00 48.34 91 LYS A C 1
ATOM 727 O O . LYS A 1 91 ? 1.826 -22.187 22.488 1.00 48.34 91 LYS A O 1
ATOM 732 N N . LYS A 1 92 ? 3.543 -23.605 22.884 1.00 47.56 92 LYS A N 1
ATOM 733 C CA . LYS A 1 92 ? 2.806 -24.843 23.075 1.00 47.56 92 LYS A CA 1
ATOM 734 C C . LYS A 1 92 ? 1.953 -24.617 24.316 1.00 47.56 92 LYS A C 1
ATOM 736 O O . LYS A 1 92 ? 2.446 -24.652 25.436 1.00 47.56 92 LYS A O 1
ATOM 741 N N . LEU A 1 93 ? 0.690 -24.263 24.114 1.00 48.47 93 LEU A N 1
ATOM 742 C CA . LEU A 1 93 ? -0.325 -24.449 25.135 1.00 48.47 93 LEU A CA 1
ATOM 743 C C . LEU A 1 93 ? -0.370 -25.966 25.348 1.00 48.47 93 LEU A C 1
ATOM 745 O O . LEU A 1 93 ? -0.793 -26.663 24.420 1.00 48.47 93 LEU A O 1
ATOM 749 N N . PRO A 1 94 ? 0.094 -26.529 26.482 1.00 44.31 94 PRO A N 1
ATOM 750 C CA . PRO A 1 94 ? -0.297 -27.887 26.787 1.00 44.31 94 PRO A CA 1
ATOM 751 C C . PRO A 1 94 ? -1.815 -27.851 26.948 1.00 44.31 94 PRO A C 1
ATOM 753 O O . PRO A 1 94 ? -2.367 -27.111 27.767 1.00 44.31 94 PRO A O 1
ATOM 756 N N . ALA A 1 95 ? -2.487 -28.591 26.074 1.00 51.62 95 ALA A N 1
ATOM 757 C CA . ALA A 1 95 ? -3.901 -28.848 26.182 1.00 51.62 95 ALA A CA 1
ATOM 758 C C . ALA A 1 95 ? -4.197 -29.366 27.597 1.00 51.62 95 ALA A C 1
ATOM 760 O O . ALA A 1 95 ? -3.636 -30.361 28.039 1.00 51.62 95 ALA A O 1
ATOM 761 N N . ARG A 1 96 ? -5.036 -28.605 28.298 1.00 46.88 96 ARG A N 1
ATOM 762 C CA . ARG A 1 96 ? -6.073 -29.034 29.240 1.00 46.88 96 ARG A CA 1
ATOM 763 C C . ARG A 1 96 ? -6.012 -30.528 29.614 1.00 46.88 96 ARG A C 1
ATOM 765 O O . ARG A 1 96 ? -6.358 -31.378 28.797 1.00 46.88 96 ARG A O 1
ATOM 772 N N . ASN A 1 97 ? -5.647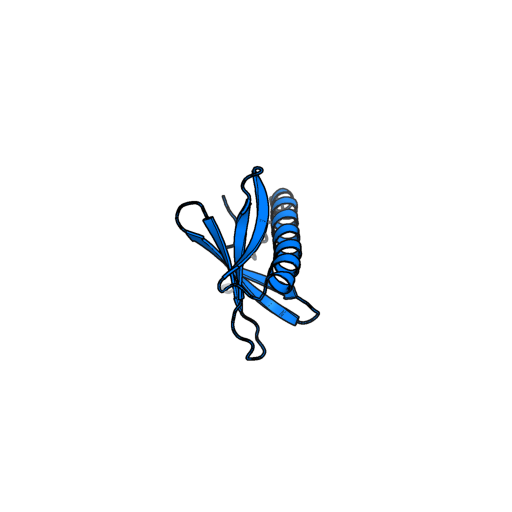 -30.816 30.867 1.00 53.75 97 ASN A N 1
ATOM 773 C CA . ASN A 1 97 ? -5.871 -32.120 31.499 1.00 53.75 97 ASN A CA 1
ATOM 774 C C . ASN A 1 97 ? -7.336 -32.535 31.304 1.00 53.75 97 ASN A C 1
ATOM 776 O O . ASN A 1 97 ? -8.231 -31.756 31.650 1.00 53.75 97 ASN A O 1
ATOM 780 N N . LEU A 1 98 ? -7.573 -33.730 30.753 1.00 61.03 98 LEU A N 1
ATOM 781 C CA . LEU A 1 98 ? -8.930 -34.261 30.599 1.00 61.03 98 LEU A CA 1
ATOM 782 C C . LEU A 1 98 ? -9.116 -35.734 30.982 1.00 61.03 98 LEU A C 1
ATOM 784 O O . LEU A 1 98 ? -10.263 -36.147 31.020 1.00 61.03 98 LEU A O 1
ATOM 788 N N . PHE A 1 99 ? -8.096 -36.517 31.341 1.00 55.31 99 PHE A N 1
ATOM 789 C CA . PHE A 1 99 ? -8.335 -37.866 31.874 1.00 55.31 99 PHE A CA 1
ATOM 790 C C . PHE A 1 99 ? -7.267 -38.254 32.904 1.00 55.31 99 PHE A C 1
ATOM 792 O O . PHE A 1 99 ? -6.084 -38.174 32.583 1.00 55.31 99 PHE A O 1
ATOM 799 N N . ASP A 1 100 ? -7.769 -38.576 34.102 1.00 43.09 100 ASP A N 1
ATOM 800 C CA . ASP A 1 100 ? -7.287 -39.497 35.154 1.00 43.09 100 ASP A CA 1
ATOM 801 C C . ASP A 1 100 ? -5.774 -39.620 35.422 1.00 43.09 100 ASP A C 1
ATOM 803 O O . ASP A 1 100 ? -5.047 -40.225 34.599 1.00 43.09 100 ASP A O 1
#

Radius of gyration: 17.85 Å; chains: 1; bounding box: 33×51×51 Å

Organism: NCBI:txid2695275

Foldseek 3Di:
DPF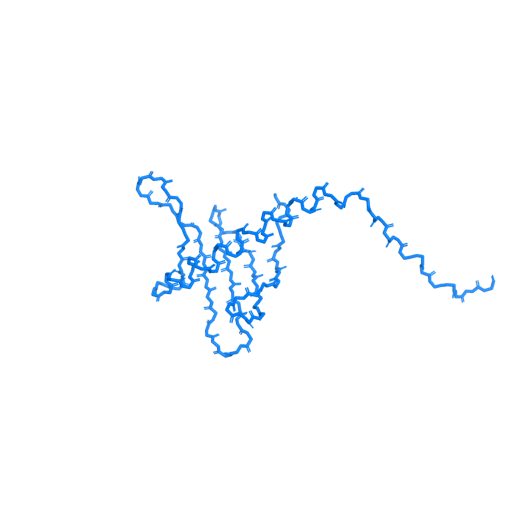DQKDWDQDPNFIWIWGWDQDPHWIKIWIGGPPPDDIWIKTWDADPVRDTAIATVVHDCRVVRRRVVVRVVVVRVVVVVVVVVPPPDPPPPPDDDDDD